Protein AF-A0A410WPT3-F1 (afdb_monomer)

Secondary structure (DSSP, 8-state):
---PPPIIIIIIHHHHHHTSGGGTT--SPPPP-SSS-S---

pLDDT: mean 92.35, std 8.31, range [59.25, 98.56]

InterPro domains:
  IPR002347 Short-chain dehydrogenase/reductase SDR [PF13561] (3-38)
  IPR036291 NAD(P)-binding domain superfamily [SSF51735] (2-38)

Organism: NCBI:txid79263
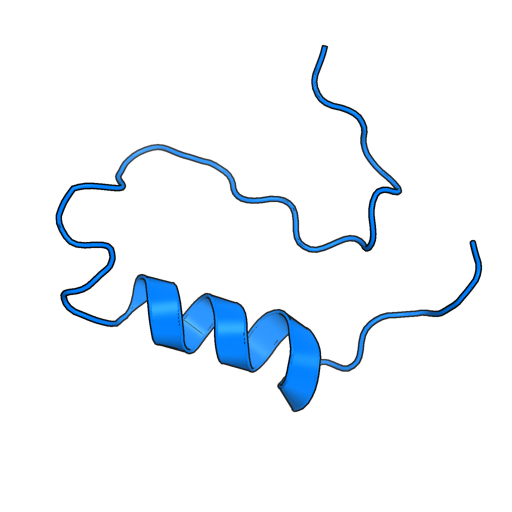
Structure (mmCIF, N/CA/C/O backbone):
data_AF-A0A410WPT3-F1
#
_entry.id   AF-A0A410WPT3-F1
#
loop_
_atom_site.group_PDB
_atom_site.id
_atom_site.type_symbol
_atom_site.label_atom_id
_atom_site.label_alt_id
_atom_site.label_comp_id
_atom_site.label_asym_id
_atom_site.label_entity_id
_atom_site.label_seq_id
_atom_site.pdbx_PDB_ins_code
_atom_site.Cartn_x
_atom_site.Cartn_y
_atom_site.Cartn_z
_atom_site.occupancy
_atom_site.B_iso_or_equiv
_atom_site.auth_seq_id
_atom_site.auth_comp_id
_atom_site.auth_asym_id
_atom_site.auth_atom_id
_atom_site.pdbx_PDB_model_num
ATOM 1 N N . MET A 1 1 ? 4.063 8.490 -20.378 1.00 59.25 1 MET A N 1
ATOM 2 C CA . MET A 1 1 ? 4.279 7.503 -19.300 1.00 59.25 1 MET A CA 1
ATOM 3 C C . MET A 1 1 ? 5.782 7.313 -19.155 1.00 59.25 1 MET A C 1
ATOM 5 O O . MET A 1 1 ? 6.407 6.883 -20.112 1.00 59.25 1 MET A O 1
ATOM 9 N N . ARG A 1 2 ? 6.394 7.787 -18.060 1.00 71.56 2 ARG A N 1
ATOM 10 C CA . ARG A 1 2 ? 7.868 7.850 -17.942 1.00 71.56 2 ARG A CA 1
ATOM 11 C C . ARG A 1 2 ? 8.507 6.541 -17.456 1.00 71.56 2 ARG A C 1
ATOM 13 O O . ARG A 1 2 ? 9.696 6.358 -17.677 1.00 71.56 2 ARG A O 1
ATOM 20 N N . ARG A 1 3 ? 7.741 5.652 -16.810 1.00 85.25 3 ARG A N 1
ATOM 21 C CA . ARG A 1 3 ? 8.200 4.355 -16.285 1.00 85.25 3 ARG A CA 1
ATOM 22 C C . ARG A 1 3 ? 7.002 3.469 -15.914 1.00 85.25 3 ARG A C 1
ATOM 24 O O . ARG A 1 3 ? 5.996 3.993 -15.445 1.00 85.25 3 ARG A O 1
ATOM 31 N N . LEU A 1 4 ? 7.137 2.154 -16.093 1.00 87.44 4 LEU A N 1
ATOM 32 C CA . LEU A 1 4 ? 6.276 1.143 -15.466 1.00 87.44 4 LEU A CA 1
ATOM 33 C C . LEU A 1 4 ? 6.757 0.876 -14.032 1.00 87.44 4 LEU A C 1
ATOM 35 O O . LEU A 1 4 ? 7.961 0.748 -13.800 1.00 87.44 4 LEU A O 1
ATOM 39 N N . GLY A 1 5 ? 5.823 0.819 -13.081 1.00 88.75 5 GLY A N 1
ATOM 40 C CA . GLY A 1 5 ? 6.131 0.501 -11.686 1.00 88.75 5 GLY A CA 1
ATOM 41 C C . GLY A 1 5 ? 6.694 -0.916 -11.531 1.00 88.75 5 GLY A C 1
ATOM 42 O O . GLY A 1 5 ? 6.318 -1.830 -12.263 1.00 88.75 5 GLY A O 1
ATOM 43 N N . GLY A 1 6 ? 7.612 -1.090 -10.588 1.00 94.75 6 GLY A N 1
ATOM 44 C CA . GLY A 1 6 ? 8.114 -2.383 -10.148 1.00 94.75 6 GLY A CA 1
ATOM 45 C C . GLY A 1 6 ? 7.224 -2.967 -9.053 1.00 94.75 6 GLY A C 1
ATOM 46 O O . GLY A 1 6 ? 6.821 -2.266 -8.126 1.00 94.75 6 GLY A O 1
ATOM 47 N N . ILE A 1 7 ? 6.958 -4.270 -9.147 1.00 93.50 7 ILE A N 1
ATOM 48 C CA . ILE A 1 7 ? 6.045 -4.983 -8.244 1.00 93.50 7 ILE A CA 1
ATO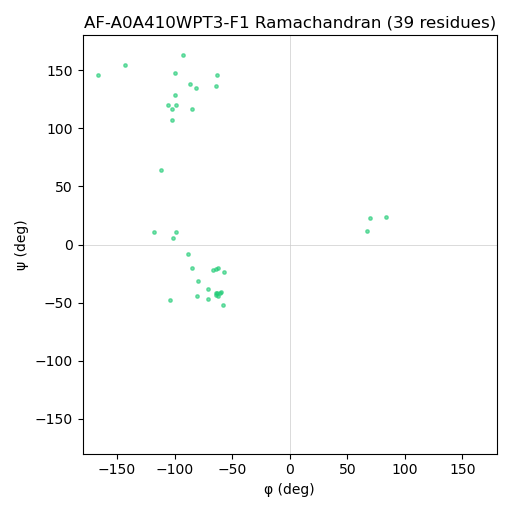M 49 C C . ILE A 1 7 ? 6.496 -4.843 -6.786 1.00 93.50 7 ILE A C 1
ATOM 51 O O . ILE A 1 7 ? 5.728 -4.394 -5.945 1.00 93.50 7 ILE A O 1
ATOM 55 N N . GLU A 1 8 ? 7.753 -5.154 -6.480 1.00 94.19 8 GLU A N 1
ATOM 56 C CA . GLU A 1 8 ? 8.241 -5.123 -5.095 1.00 94.19 8 GLU A CA 1
ATOM 57 C C . GLU A 1 8 ? 8.373 -3.696 -4.552 1.00 94.19 8 GLU A C 1
ATOM 59 O O . GLU A 1 8 ? 7.911 -3.385 -3.455 1.00 94.19 8 GLU A O 1
ATOM 64 N N . ASN A 1 9 ? 8.987 -2.808 -5.336 1.00 93.88 9 ASN A N 1
ATOM 65 C CA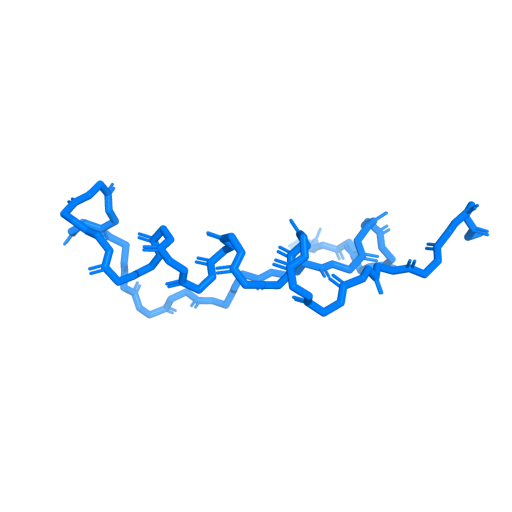 . ASN A 1 9 ? 9.378 -1.489 -4.851 1.00 93.88 9 ASN A CA 1
ATOM 66 C C . ASN A 1 9 ? 8.228 -0.482 -4.802 1.00 93.88 9 ASN A C 1
ATOM 68 O O . ASN A 1 9 ? 8.255 0.380 -3.930 1.0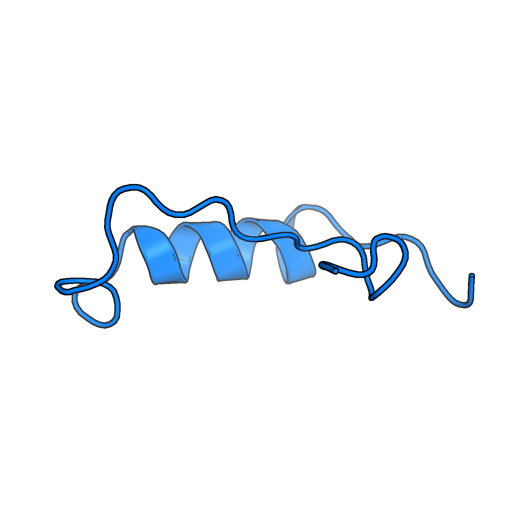0 93.88 9 ASN A O 1
ATOM 72 N N . ASP A 1 10 ? 7.247 -0.572 -5.703 1.00 94.50 10 ASP A N 1
ATOM 73 C CA . ASP A 1 10 ? 6.138 0.386 -5.745 1.00 94.50 10 ASP A CA 1
ATOM 74 C C . ASP A 1 10 ? 4.850 -0.221 -5.161 1.00 94.50 10 ASP A C 1
ATOM 76 O O . ASP A 1 10 ? 4.232 0.387 -4.289 1.00 94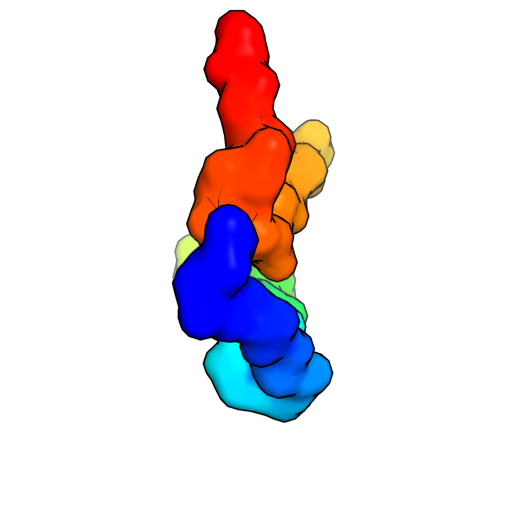.50 10 ASP A O 1
ATOM 80 N N . ILE A 1 11 ? 4.466 -1.441 -5.564 1.00 96.00 11 ILE A N 1
ATOM 81 C CA . ILE A 1 11 ? 3.242 -2.092 -5.055 1.00 96.00 11 ILE A CA 1
ATOM 82 C C . ILE A 1 11 ? 3.476 -2.731 -3.685 1.00 96.00 11 ILE A C 1
ATOM 84 O O . ILE A 1 11 ? 2.670 -2.542 -2.776 1.00 96.00 11 ILE A O 1
ATOM 88 N N . GLY A 1 12 ? 4.591 -3.442 -3.503 1.00 97.25 12 GLY A N 1
ATOM 89 C CA . GLY A 1 12 ? 4.917 -4.115 -2.244 1.00 9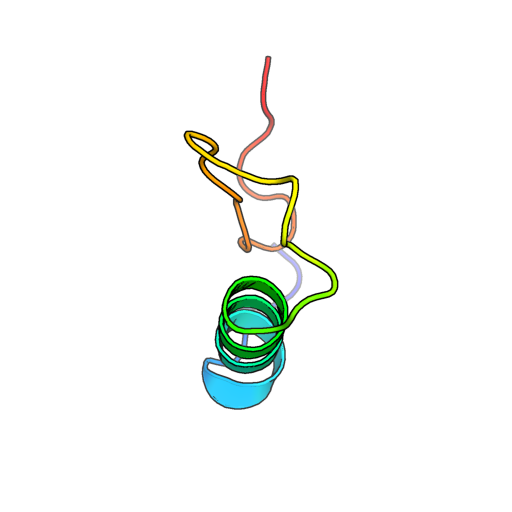7.25 12 GLY A CA 1
ATOM 90 C C . GLY A 1 12 ? 5.016 -3.146 -1.066 1.00 97.25 12 GLY A C 1
ATOM 91 O O . GLY A 1 12 ? 4.481 -3.423 0.006 1.00 97.25 12 GLY A O 1
ATOM 92 N N . ARG A 1 13 ? 5.611 -1.965 -1.271 1.00 96.50 13 ARG A N 1
ATOM 93 C CA . ARG A 1 13 ? 5.662 -0.914 -0.240 1.00 96.50 13 ARG A CA 1
ATOM 94 C C . ARG A 1 13 ? 4.282 -0.375 0.124 1.00 96.50 13 ARG A C 1
ATOM 96 O O . ARG A 1 13 ? 4.016 -0.184 1.307 1.00 96.50 13 ARG A O 1
ATOM 103 N N . MET A 1 14 ? 3.405 -0.160 -0.860 1.00 97.25 14 MET A N 1
ATOM 104 C CA . MET A 1 14 ? 2.026 0.257 -0.585 1.00 97.25 14 MET A CA 1
ATOM 105 C C . MET A 1 14 ? 1.267 -0.824 0.190 1.00 97.25 14 MET A C 1
ATOM 107 O O . MET A 1 14 ? 0.579 -0.513 1.158 1.00 97.25 14 MET A O 1
ATOM 111 N N . ALA A 1 15 ? 1.411 -2.092 -0.203 1.00 97.75 15 ALA A N 1
ATOM 112 C CA . ALA A 1 15 ? 0.789 -3.211 0.497 1.00 97.75 15 ALA A CA 1
ATOM 113 C C . ALA A 1 15 ? 1.276 -3.310 1.951 1.00 97.75 15 ALA A C 1
ATOM 115 O O . ALA A 1 15 ? 0.464 -3.501 2.851 1.00 97.75 15 ALA A O 1
ATOM 116 N N . LEU A 1 16 ? 2.578 -3.114 2.191 1.00 98.00 16 LEU A N 1
ATOM 117 C CA . LEU A 1 16 ? 3.141 -3.090 3.540 1.00 98.00 16 LEU A CA 1
ATOM 118 C C . LEU A 1 16 ? 2.580 -1.935 4.381 1.00 98.00 16 LEU A C 1
ATOM 120 O O . LEU A 1 16 ? 2.253 -2.149 5.541 1.00 98.00 16 LEU A O 1
ATOM 124 N N . PHE A 1 17 ? 2.425 -0.741 3.802 1.00 98.00 17 PHE A N 1
ATOM 125 C CA . PHE A 1 17 ? 1.790 0.395 4.478 1.00 98.00 17 PHE A CA 1
ATOM 126 C C . PHE A 1 17 ? 0.324 0.107 4.842 1.00 98.00 17 PHE A C 1
ATOM 128 O O . PHE A 1 17 ? -0.086 0.353 5.969 1.00 98.00 17 PHE A O 1
ATOM 135 N N . LEU A 1 18 ? -0.461 -0.475 3.926 1.00 97.94 18 LEU A N 1
ATOM 136 C CA . LEU A 1 18 ? -1.853 -0.860 4.218 1.00 97.94 18 LEU A CA 1
ATOM 137 C C . LEU A 1 18 ? -1.965 -1.982 5.258 1.00 97.94 18 LEU A C 1
ATOM 139 O O . LEU A 1 18 ? -3.015 -2.153 5.867 1.00 97.94 18 LEU A O 1
ATOM 143 N N . ALA A 1 19 ? -0.907 -2.769 5.439 1.00 98.06 19 ALA A N 1
ATOM 144 C CA . ALA A 1 19 ? -0.836 -3.795 6.471 1.00 98.06 19 ALA A CA 1
ATOM 145 C C . ALA A 1 19 ? -0.290 -3.265 7.811 1.00 98.06 19 ALA A C 1
ATOM 147 O O . ALA A 1 19 ? -0.302 -4.009 8.792 1.00 98.06 19 ALA A O 1
ATOM 148 N N . SER A 1 20 ? 0.208 -2.023 7.868 1.00 98.56 20 SER A N 1
ATOM 149 C CA . SER A 1 20 ? 0.761 -1.422 9.085 1.00 98.56 20 SER A CA 1
ATOM 150 C C . SER A 1 20 ? -0.287 -0.628 9.869 1.00 98.56 20 SER A C 1
ATOM 152 O O . SER A 1 20 ? -1.329 -0.228 9.342 1.00 98.56 20 SER A O 1
ATOM 154 N N . GLU A 1 21 ? 0.023 -0.348 11.138 1.00 98.50 21 GLU A N 1
ATOM 155 C CA . GLU A 1 21 ? -0.792 0.509 12.011 1.00 98.50 21 GLU A CA 1
ATOM 156 C C . GLU A 1 21 ? -0.906 1.954 11.499 1.00 98.50 21 GLU A C 1
ATOM 158 O O . GLU A 1 21 ? -1.863 2.651 11.835 1.00 98.50 21 GLU A O 1
ATOM 163 N N . ASP A 1 22 ? 0.004 2.399 10.627 1.00 98.50 22 ASP A N 1
ATOM 164 C CA . ASP A 1 22 ? -0.020 3.755 10.060 1.00 98.50 22 ASP A CA 1
ATOM 165 C C . ASP A 1 22 ? -1.260 3.995 9.189 1.00 98.50 22 ASP A C 1
ATOM 167 O O . ASP A 1 22 ? -1.669 5.135 8.964 1.00 98.50 22 ASP A O 1
ATOM 171 N N . SER A 1 23 ? -1.878 2.915 8.707 1.00 98.44 23 SER A N 1
ATOM 172 C CA . SER A 1 23 ? -3.099 2.951 7.907 1.00 98.44 23 SER A CA 1
ATOM 173 C C . SER A 1 23 ? -4.372 2.670 8.719 1.00 98.44 23 SER A C 1
ATOM 175 O O . SER A 1 23 ? -5.445 2.547 8.134 1.00 98.44 23 SER A O 1
ATOM 177 N N . ALA A 1 24 ? -4.309 2.633 10.059 1.00 98.44 24 ALA A N 1
ATOM 178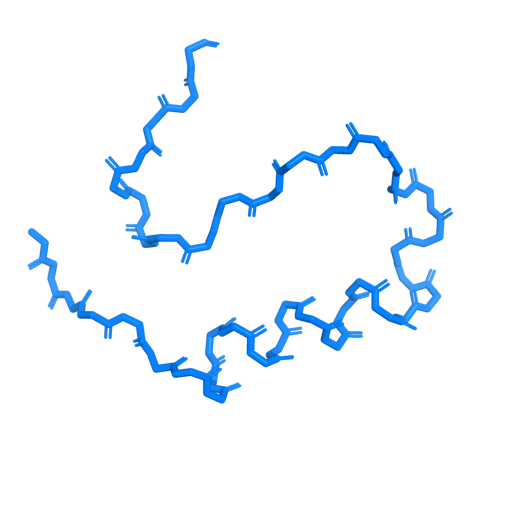 C CA 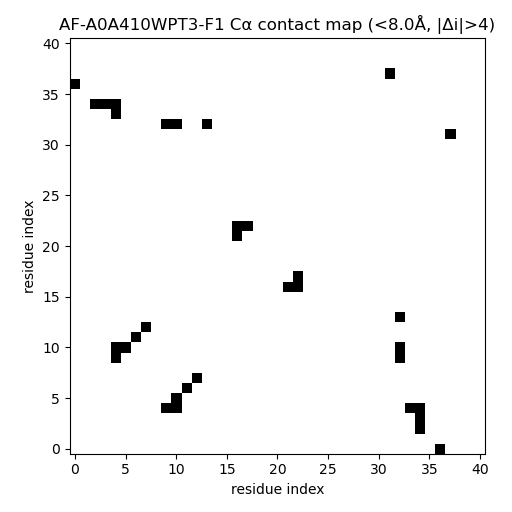. ALA A 1 24 ? -5.419 2.195 10.921 1.00 98.44 24 ALA A CA 1
ATOM 179 C C . ALA A 1 24 ? -6.741 2.968 10.736 1.00 98.44 24 ALA A C 1
ATOM 181 O O . ALA A 1 24 ? -7.813 2.443 11.035 1.00 98.44 24 ALA A O 1
ATOM 182 N N . TYR A 1 25 ? -6.687 4.205 10.235 1.00 98.25 25 TYR A N 1
ATOM 183 C CA . TYR A 1 25 ? -7.873 5.025 9.959 1.00 98.25 25 TYR A CA 1
ATOM 184 C C . TYR A 1 25 ? -8.275 5.066 8.471 1.00 98.25 25 TYR A C 1
ATOM 186 O O . TYR A 1 25 ? -9.186 5.797 8.082 1.00 98.25 25 TYR A O 1
ATOM 194 N N . MET A 1 26 ? -7.610 4.291 7.612 1.00 98.19 26 MET A N 1
ATOM 195 C CA . MET A 1 26 ? -7.876 4.219 6.176 1.00 98.19 26 MET A CA 1
ATOM 196 C C . MET A 1 26 ? -8.670 2.953 5.850 1.00 98.19 26 MET A C 1
ATOM 198 O O . MET A 1 26 ? -8.138 1.849 5.838 1.00 98.19 26 MET A O 1
ATOM 202 N N . THR A 1 27 ? -9.956 3.107 5.538 1.00 97.56 27 THR A N 1
ATOM 203 C CA . THR A 1 27 ? -10.821 1.991 5.132 1.00 97.56 27 THR A CA 1
ATOM 204 C C . THR A 1 27 ? -11.813 2.404 4.044 1.00 97.56 27 THR A C 1
ATOM 206 O O . THR A 1 27 ? -12.133 3.585 3.882 1.00 97.56 27 THR A O 1
ATOM 209 N N . GLY A 1 28 ? -12.266 1.432 3.247 1.00 97.12 28 GLY A N 1
ATOM 210 C CA . GLY A 1 28 ? -13.222 1.640 2.152 1.00 97.12 28 GLY A CA 1
ATOM 211 C C . GLY A 1 28 ? -12.692 2.468 0.974 1.00 97.12 28 GLY A C 1
ATOM 212 O O . GLY A 1 28 ? -13.478 2.880 0.127 1.00 97.12 28 GLY A O 1
ATOM 213 N N . GLN A 1 29 ? -11.384 2.731 0.919 1.00 95.38 29 GLN A N 1
ATOM 214 C CA . GLN A 1 29 ? -10.758 3.522 -0.140 1.00 95.38 29 GLN A CA 1
ATOM 215 C C . GLN A 1 29 ? -10.093 2.630 -1.188 1.00 95.38 29 GLN A C 1
ATOM 217 O O . GLN A 1 29 ? -9.524 1.587 -0.872 1.00 95.38 29 GLN A O 1
ATOM 222 N N . THR A 1 30 ? -10.095 3.084 -2.439 1.00 93.94 30 THR A N 1
ATOM 223 C CA . THR A 1 30 ? -9.238 2.540 -3.497 1.00 93.94 30 THR A CA 1
ATOM 224 C C . THR A 1 30 ? -8.024 3.446 -3.658 1.00 93.94 30 THR A C 1
ATOM 226 O O . THR A 1 30 ? -8.174 4.627 -3.966 1.00 93.94 30 THR A O 1
ATOM 229 N N . VAL A 1 31 ? -6.820 2.904 -3.466 1.00 94.06 31 VAL A N 1
ATOM 230 C CA . VAL A 1 31 ? -5.572 3.658 -3.647 1.00 94.06 31 VAL A CA 1
ATOM 231 C C . VAL A 1 31 ? -4.931 3.281 -4.979 1.00 94.06 31 VAL A C 1
ATOM 233 O O . VAL A 1 31 ? -4.529 2.138 -5.184 1.00 94.06 31 VAL A O 1
ATOM 236 N N . MET A 1 32 ? -4.827 4.254 -5.884 1.00 94.19 32 MET A N 1
ATOM 237 C CA . MET A 1 32 ? -4.208 4.066 -7.197 1.00 94.19 32 MET A CA 1
ATOM 238 C C . MET A 1 32 ? -2.688 4.237 -7.108 1.00 94.19 32 MET A C 1
ATOM 240 O O . MET A 1 32 ? -2.199 5.329 -6.823 1.00 94.19 32 MET A O 1
ATOM 244 N N . VAL A 1 33 ? -1.938 3.170 -7.399 1.00 94.50 33 VAL A N 1
ATOM 245 C CA . VAL A 1 33 ? -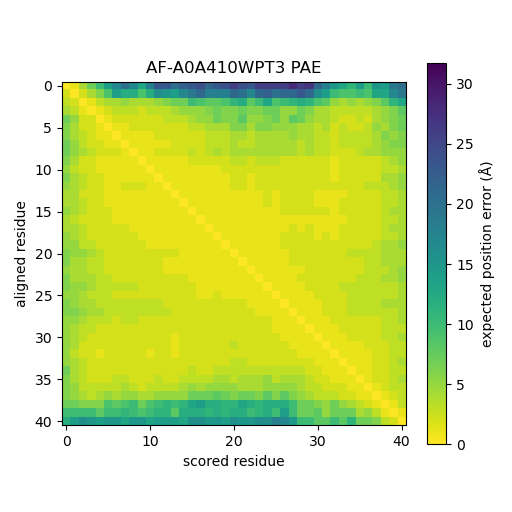0.463 3.172 -7.466 1.00 94.50 33 VAL A CA 1
ATOM 246 C C . VAL A 1 33 ? -0.017 2.965 -8.916 1.00 94.50 33 VAL A C 1
ATOM 248 O O . VAL A 1 33 ? 0.571 1.950 -9.276 1.00 94.50 33 VAL A O 1
ATOM 251 N N . ASP A 1 34 ? -0.355 3.916 -9.785 1.00 92.38 34 ASP A N 1
ATOM 252 C CA . ASP A 1 34 ? -0.173 3.795 -11.241 1.00 92.38 34 ASP A CA 1
ATOM 253 C C . ASP A 1 34 ? 0.786 4.838 -11.844 1.00 92.38 34 ASP A C 1
ATOM 255 O O . ASP A 1 34 ? 0.877 4.994 -13.063 1.00 92.38 34 ASP A O 1
ATOM 259 N N . GLY A 1 35 ? 1.505 5.574 -10.992 1.00 91.31 35 GLY A N 1
ATOM 260 C CA . GLY A 1 35 ? 2.409 6.642 -11.424 1.00 91.31 35 GLY A CA 1
ATOM 261 C C . GLY A 1 35 ? 1.692 7.871 -11.996 1.00 91.31 35 GLY A C 1
ATOM 262 O O . GLY A 1 35 ? 2.303 8.620 -12.761 1.00 91.31 35 GLY A O 1
ATOM 263 N N . GLY A 1 36 ? 0.419 8.080 -11.647 1.00 90.62 36 GLY A N 1
ATOM 264 C CA . GLY A 1 36 ? -0.388 9.214 -12.100 1.00 90.62 36 GLY A CA 1
ATOM 265 C C . GLY A 1 36 ? -1.021 9.000 -13.474 1.00 90.62 36 GLY A C 1
ATOM 266 O O . GLY A 1 36 ? -1.308 9.974 -14.171 1.00 90.62 36 GLY A O 1
ATOM 267 N N . ALA A 1 37 ? -1.200 7.744 -13.891 1.00 90.75 37 ALA A N 1
ATOM 268 C CA . ALA A 1 37 ? -1.873 7.414 -15.146 1.00 90.75 37 ALA A CA 1
ATOM 269 C C . ALA A 1 37 ? -3.380 7.703 -15.062 1.00 90.75 37 ALA A C 1
ATOM 271 O O . ALA A 1 37 ? -3.972 8.215 -16.014 1.00 90.75 37 ALA A O 1
ATOM 272 N N . THR A 1 38 ? -3.980 7.434 -13.905 1.00 90.19 38 THR A N 1
ATOM 273 C CA . THR A 1 38 ? -5.378 7.724 -13.601 1.00 90.19 38 THR A CA 1
ATOM 274 C C . THR A 1 38 ? -5.463 9.004 -12.786 1.00 90.19 38 THR A C 1
ATOM 276 O O . THR A 1 38 ? -4.806 9.155 -11.757 1.00 90.19 38 THR A O 1
ATOM 279 N N . LYS A 1 39 ? -6.312 9.937 -13.223 1.00 84.19 39 LYS A N 1
ATOM 280 C CA . LYS A 1 39 ? -6.647 11.133 -12.450 1.00 84.19 39 LYS A CA 1
ATOM 281 C C . LYS A 1 39 ? -8.049 10.973 -11.876 1.00 84.19 39 LYS A C 1
ATOM 283 O O . LYS A 1 39 ? -9.006 10.838 -12.638 1.00 84.19 39 LYS A O 1
ATOM 288 N N . LEU A 1 40 ? -8.159 11.003 -10.550 1.00 76.75 40 LEU A N 1
ATOM 289 C CA . LEU A 1 40 ? -9.451 11.107 -9.873 1.00 76.75 40 LEU A CA 1
ATOM 290 C C . LEU A 1 40 ? -10.081 12.466 -10.227 1.00 76.75 40 LEU A C 1
ATOM 292 O O . LEU A 1 40 ? -9.375 13.477 -10.301 1.00 76.75 40 LEU A O 1
ATOM 296 N N . ARG A 1 41 ? -11.379 12.457 -10.535 1.00 74.69 41 ARG A N 1
ATOM 297 C CA . ARG A 1 41 ? -12.172 13.659 -10.818 1.00 74.69 41 ARG A CA 1
ATOM 298 C C . ARG A 1 41 ? -12.888 14.135 -9.569 1.00 74.69 41 ARG A C 1
ATOM 300 O O . ARG A 1 41 ? -13.284 13.256 -8.776 1.00 74.69 41 ARG A O 1
#

Solvent-accessible surface area (backbone atoms only — not comparable to full-atom values): 2978 Å² total; per-residue (Å²): 134,95,72,82,83,48,64,64,76,54,50,43,50,51,54,50,45,68,73,35,78,92,31,73,88,69,73,99,73,87,83,86,88,62,89,73,76,70,78,89,130

Foldseek 3Di:
DPDFDDCCPQVVVVVVCCVDPVCVVPPPDDDDSGVPPDDDD

Mean predicted aligned error: 3.72 Å

Sequence (41 aa):
MRRLGGIENDIGRMALFLASEDSAYMTGQTVMVDGGATKLR

Radius of gyration: 11.73 Å; Cα contacts (8 Å, |Δi|>4): 17; chains: 1; bounding box: 23×19×31 Å